Protein AF-G4NFH1-F1 (afdb_monomer_lite)

Structure (mmCIF, N/CA/C/O backbone):
data_AF-G4NFH1-F1
#
_entry.id   AF-G4NFH1-F1
#
loop_
_atom_site.group_PDB
_atom_site.id
_atom_site.type_symbol
_atom_site.label_atom_id
_atom_site.label_alt_id
_atom_site.label_comp_id
_atom_site.label_asym_id
_atom_site.label_entity_id
_atom_site.label_seq_id
_atom_site.pdbx_PDB_ins_code
_atom_site.Cartn_x
_atom_site.Cartn_y
_atom_site.Cartn_z
_atom_site.occupancy
_atom_site.B_iso_or_equiv
_atom_site.auth_seq_id
_atom_site.auth_comp_id
_atom_site.auth_asym_id
_atom_site.auth_atom_id
_atom_site.pdbx_PDB_model_num
ATOM 1 N N . MET A 1 1 ? -12.390 21.165 63.912 1.00 46.47 1 MET A N 1
ATOM 2 C CA . MET A 1 1 ? -13.035 21.910 62.813 1.00 46.47 1 MET A CA 1
ATOM 3 C C . MET A 1 1 ? -12.104 23.031 62.382 1.00 46.47 1 MET A C 1
ATOM 5 O O . MET A 1 1 ? -11.953 23.969 63.147 1.00 46.47 1 MET A O 1
ATOM 9 N N . LEU A 1 2 ? -11.462 22.920 61.218 1.00 35.09 2 LEU A N 1
ATOM 10 C CA . LEU A 1 2 ? -11.138 24.065 60.365 1.00 35.09 2 LEU A CA 1
ATOM 11 C C . LEU A 1 2 ? -10.747 23.551 58.976 1.00 35.09 2 LEU A C 1
ATOM 13 O O . LEU A 1 2 ? -10.008 22.579 58.842 1.00 35.09 2 LEU A O 1
ATOM 17 N N . ASN A 1 3 ? -11.332 24.200 57.981 1.00 44.19 3 ASN A N 1
ATOM 18 C CA . ASN A 1 3 ? -11.240 23.964 56.551 1.00 44.19 3 ASN A CA 1
ATOM 19 C C . ASN A 1 3 ? -9.800 23.866 56.034 1.00 44.19 3 ASN A C 1
ATOM 21 O O . ASN A 1 3 ? -8.950 24.641 56.454 1.00 44.19 3 ASN A O 1
ATOM 25 N N . ASN A 1 4 ? -9.584 23.026 55.019 1.00 41.66 4 ASN A N 1
ATOM 26 C CA . ASN A 1 4 ? -8.956 23.485 53.778 1.00 41.66 4 ASN A CA 1
ATOM 27 C C . ASN A 1 4 ? -9.265 22.519 52.633 1.00 41.66 4 ASN A C 1
ATOM 29 O O . ASN A 1 4 ? -8.551 21.569 52.326 1.00 41.66 4 ASN A O 1
ATOM 33 N N . PHE A 1 5 ? -10.407 22.819 52.027 1.00 51.62 5 PHE A N 1
ATOM 34 C CA . PHE A 1 5 ? -10.851 22.383 50.719 1.00 51.62 5 PHE A CA 1
ATOM 35 C C . PHE A 1 5 ? -9.911 23.029 49.688 1.00 51.62 5 PHE A C 1
ATOM 37 O O . PHE A 1 5 ? -10.074 24.196 49.347 1.00 51.62 5 PHE A O 1
ATOM 44 N N . VAL A 1 6 ? -8.877 22.312 49.240 1.00 50.59 6 VAL A N 1
ATOM 45 C CA . VAL A 1 6 ? -8.032 22.756 48.120 1.00 50.59 6 VAL A CA 1
ATOM 46 C C . VAL A 1 6 ? -8.279 21.827 46.945 1.00 50.59 6 VAL A C 1
ATOM 48 O O . VAL A 1 6 ? -7.606 20.821 46.739 1.00 50.59 6 VAL A O 1
ATOM 51 N N . THR A 1 7 ? -9.335 22.187 46.221 1.00 51.19 7 THR A N 1
ATOM 52 C CA . THR A 1 7 ? -9.478 22.180 44.764 1.00 51.19 7 THR A CA 1
ATOM 53 C C . THR A 1 7 ? -8.248 21.656 44.019 1.00 51.19 7 THR A C 1
ATOM 55 O O . THR A 1 7 ? -7.401 22.420 43.556 1.00 51.19 7 THR A O 1
ATOM 58 N N . ARG A 1 8 ? -8.157 20.335 43.851 1.00 43.91 8 ARG A N 1
ATOM 59 C CA . ARG A 1 8 ? -7.299 19.747 42.825 1.00 43.91 8 ARG A CA 1
ATOM 60 C C . ARG A 1 8 ? -8.092 19.652 41.534 1.00 43.91 8 ARG A C 1
ATOM 62 O O . ARG A 1 8 ? -8.827 18.704 41.304 1.00 43.91 8 ARG A O 1
ATOM 69 N N . LEU A 1 9 ? -7.895 20.703 40.745 1.00 46.72 9 LEU A N 1
ATOM 70 C CA . LEU A 1 9 ? -7.676 20.641 39.305 1.00 46.72 9 LEU A CA 1
ATOM 71 C C . LEU A 1 9 ? -8.738 19.868 38.528 1.00 46.72 9 LEU A C 1
ATOM 73 O O . LEU A 1 9 ? -8.638 18.667 38.295 1.00 46.72 9 LEU A O 1
ATOM 77 N N . ALA A 1 10 ? -9.706 20.649 38.053 1.00 45.72 10 ALA A N 1
ATOM 78 C CA . ALA A 1 10 ? -10.142 20.632 36.667 1.00 45.72 10 ALA A CA 1
ATOM 79 C C . ALA A 1 10 ? -9.269 19.746 35.755 1.00 45.72 10 ALA A C 1
ATOM 81 O O . ALA A 1 10 ? -8.275 20.192 35.193 1.00 45.72 10 ALA A O 1
ATOM 82 N N . PHE A 1 11 ? -9.703 18.509 35.554 1.00 43.19 11 PHE A N 1
ATOM 83 C CA . PHE A 1 11 ? -9.736 17.956 34.212 1.00 43.19 11 PHE A CA 1
ATOM 84 C C . PHE A 1 11 ? -11.192 17.993 33.785 1.00 43.19 11 PHE A C 1
ATOM 86 O O . PHE A 1 11 ? -11.897 16.989 33.734 1.00 43.19 11 PHE A O 1
ATOM 93 N N . SER A 1 12 ? -11.646 19.223 33.528 1.00 39.34 12 SER A N 1
ATOM 94 C CA . SER A 1 12 ? -12.645 19.477 32.505 1.00 39.34 12 SER A CA 1
ATOM 95 C C . SER A 1 12 ? -12.309 18.565 31.341 1.00 39.34 12 SER A C 1
ATOM 97 O O . SER A 1 12 ? -11.253 18.743 30.748 1.00 39.34 12 SER A O 1
ATOM 99 N N . SER A 1 13 ? -13.140 17.552 31.114 1.00 40.09 13 SER A N 1
ATOM 100 C CA . SER A 1 13 ? -13.655 17.160 29.806 1.00 40.09 13 SER A CA 1
ATOM 101 C C . SER A 1 13 ? -12.787 17.609 28.627 1.00 40.09 13 SER A C 1
ATOM 103 O O . SER A 1 13 ? -13.253 18.346 27.758 1.00 40.09 13 SER A O 1
ATOM 105 N N . LEU A 1 14 ? -11.510 17.216 28.604 1.00 44.19 14 LEU A N 1
ATOM 106 C CA . LEU A 1 14 ? -10.608 17.520 27.508 1.00 44.19 14 LEU A CA 1
ATOM 107 C C . LEU A 1 14 ? -10.970 16.521 26.423 1.00 44.19 14 LEU A C 1
ATOM 109 O O . LEU A 1 14 ? -10.379 15.459 26.285 1.00 44.19 14 LEU A O 1
ATOM 113 N N . LEU A 1 15 ? -12.006 16.920 25.690 1.00 49.09 15 LEU A N 1
ATOM 114 C CA . LEU A 1 15 ? -12.236 16.571 24.306 1.00 49.09 15 LEU A CA 1
ATOM 115 C C . LEU A 1 15 ? -12.631 15.103 24.106 1.00 49.09 15 LEU A C 1
ATOM 117 O O . LEU A 1 15 ? -11.857 14.263 23.658 1.00 49.09 15 LEU A O 1
ATOM 121 N N . LEU A 1 16 ? -13.936 14.872 24.282 1.00 43.19 16 LEU A N 1
ATOM 122 C CA . LEU A 1 16 ? -14.778 14.045 23.401 1.00 43.19 16 LEU A CA 1
ATOM 123 C C . LEU A 1 16 ? -14.637 14.508 21.931 1.00 43.19 16 LEU A C 1
ATOM 125 O O . LEU A 1 16 ? -15.579 14.989 21.311 1.00 43.19 16 LEU A O 1
ATOM 129 N N . GLY A 1 17 ? -13.418 14.451 21.407 1.00 39.41 17 GLY A N 1
ATOM 130 C CA . GLY A 1 17 ? -13.013 14.996 20.117 1.00 39.41 17 GLY A CA 1
ATOM 131 C C . GLY A 1 17 ? -11.912 14.174 19.461 1.00 39.41 17 GLY A C 1
ATOM 132 O O . GLY A 1 17 ? -11.371 14.588 18.440 1.00 39.41 17 GLY A O 1
ATOM 133 N N . THR A 1 18 ? -11.591 12.991 19.995 1.00 46.78 18 THR A N 1
ATOM 134 C CA . THR A 1 18 ? -10.988 11.949 19.171 1.00 46.78 18 THR A CA 1
ATOM 135 C C . THR A 1 18 ? -12.069 11.510 18.199 1.00 46.78 18 THR A C 1
ATOM 137 O O . THR A 1 18 ? -12.841 10.593 18.483 1.00 46.78 18 THR A O 1
ATOM 140 N N . PHE A 1 19 ? -12.181 12.207 17.067 1.00 48.69 19 PHE A N 1
ATOM 141 C CA . PHE A 1 19 ? -12.758 11.602 15.881 1.00 48.69 19 PHE A CA 1
ATOM 142 C C . PHE A 1 19 ? -12.081 10.240 15.786 1.00 48.69 19 PHE A C 1
ATOM 144 O O . PHE A 1 19 ? -10.857 10.179 15.674 1.00 48.69 19 PHE A O 1
ATOM 151 N N . ALA A 1 20 ? -12.838 9.158 15.952 1.00 54.47 20 ALA A N 1
ATOM 152 C CA . ALA A 1 20 ? -12.366 7.857 15.529 1.00 54.47 20 ALA A CA 1
ATOM 153 C C . ALA A 1 20 ? -12.078 8.046 14.039 1.00 54.47 20 ALA A C 1
ATOM 155 O O . ALA A 1 20 ? -13.011 8.142 13.242 1.00 54.47 20 ALA A O 1
ATOM 156 N N . GLN A 1 21 ? -10.815 8.315 13.697 1.00 65.19 21 GLN A N 1
ATOM 157 C CA . GLN A 1 21 ? -10.421 8.633 12.336 1.00 65.19 21 GLN A CA 1
ATOM 158 C C . GLN A 1 21 ? -10.812 7.424 11.505 1.00 65.19 21 GLN A C 1
ATOM 160 O O . GLN A 1 21 ? -10.300 6.325 11.714 1.00 65.19 21 GLN A O 1
ATOM 165 N N . ALA A 1 22 ? -11.803 7.623 10.638 1.00 77.94 22 ALA A N 1
ATOM 166 C CA . ALA A 1 22 ? -12.314 6.556 9.808 1.00 77.94 22 ALA A CA 1
ATOM 167 C C . ALA A 1 22 ? -11.177 6.071 8.913 1.00 77.94 22 ALA A C 1
ATOM 169 O O . ALA A 1 22 ? -10.507 6.879 8.263 1.00 77.94 22 ALA A O 1
ATOM 170 N N . VAL A 1 23 ? -10.967 4.757 8.884 1.00 85.81 23 VAL A N 1
ATOM 171 C CA . VAL A 1 23 ? -10.027 4.151 7.946 1.00 85.81 23 VAL A CA 1
ATOM 172 C C . VAL A 1 23 ? -10.501 4.508 6.533 1.00 85.81 23 VAL A C 1
ATOM 174 O O . VAL A 1 23 ? -11.661 4.256 6.196 1.00 85.81 23 VAL A O 1
ATOM 177 N N . PRO A 1 24 ? -9.647 5.109 5.689 1.00 88.75 24 PRO A N 1
ATOM 178 C CA . PRO A 1 24 ? -9.991 5.392 4.306 1.00 88.75 24 PRO A CA 1
ATOM 179 C C . PRO A 1 24 ? -10.408 4.107 3.600 1.00 88.75 24 PRO A C 1
ATOM 181 O O . PRO A 1 24 ? -9.730 3.092 3.740 1.00 88.75 24 PRO A O 1
ATOM 184 N N . SER A 1 25 ? -11.471 4.155 2.792 1.00 88.00 25 SER A N 1
ATOM 185 C CA . SER A 1 25 ? -12.002 2.984 2.065 1.00 88.00 25 SER A CA 1
ATOM 186 C C . SER A 1 25 ? -10.981 2.317 1.137 1.00 88.00 25 SER A C 1
ATOM 188 O O . SER A 1 25 ? -11.120 1.153 0.763 1.00 88.00 25 SER A O 1
ATOM 190 N N . LYS A 1 26 ? -9.945 3.065 0.741 1.00 90.06 26 LYS A N 1
ATOM 191 C CA . LYS A 1 26 ? -8.831 2.567 -0.056 1.00 90.06 26 LYS A CA 1
ATOM 192 C C . LYS A 1 26 ? -7.514 3.066 0.498 1.00 90.06 26 LYS A C 1
ATOM 194 O O . LYS A 1 26 ? -7.344 4.261 0.723 1.00 90.06 26 LYS A O 1
ATOM 199 N N . LEU A 1 27 ? -6.565 2.148 0.604 1.00 91.06 27 LEU A N 1
ATOM 200 C CA . LEU A 1 27 ? -5.179 2.445 0.932 1.00 91.06 27 LEU A CA 1
ATOM 201 C C . LEU A 1 27 ? -4.248 1.898 -0.150 1.00 91.06 27 LEU A C 1
ATOM 203 O O . LEU A 1 27 ? -4.600 0.993 -0.901 1.00 91.06 27 LEU A O 1
ATOM 207 N N . TYR A 1 28 ? -3.049 2.450 -0.243 1.00 90.44 28 TYR A N 1
ATOM 208 C CA . TYR A 1 28 ? -2.022 2.053 -1.196 1.00 90.44 28 TYR A CA 1
ATOM 209 C C . TYR A 1 28 ? -0.828 1.506 -0.440 1.00 90.44 28 TYR A C 1
ATOM 211 O O . TYR A 1 28 ? -0.469 2.039 0.602 1.00 90.44 28 TYR A O 1
ATOM 219 N N . CYS A 1 29 ? -0.191 0.469 -0.964 1.00 87.25 29 CYS A N 1
ATOM 220 C CA . CYS A 1 29 ? 1.037 -0.062 -0.396 1.00 87.25 29 CYS A CA 1
ATOM 221 C C . CYS A 1 29 ? 2.052 -0.374 -1.494 1.00 87.25 29 CYS A C 1
ATOM 223 O O . CYS A 1 29 ? 1.682 -0.635 -2.640 1.00 87.25 29 CYS A O 1
ATOM 225 N N . VAL A 1 30 ? 3.334 -0.377 -1.137 1.00 84.75 30 VAL A N 1
ATOM 226 C CA . VAL A 1 30 ? 4.423 -0.810 -2.014 1.00 84.75 30 VAL A CA 1
ATOM 227 C C . VAL A 1 30 ? 4.816 -2.223 -1.616 1.00 84.75 30 VAL A C 1
ATOM 229 O O . VAL A 1 30 ? 5.032 -2.509 -0.439 1.00 84.75 30 VAL A O 1
ATOM 232 N N . GLY A 1 31 ? 4.908 -3.116 -2.592 1.00 80.12 31 GLY A N 1
ATOM 233 C CA . GLY A 1 31 ? 5.367 -4.482 -2.385 1.00 80.12 31 GLY A CA 1
ATOM 234 C C . GLY A 1 31 ? 6.074 -5.014 -3.618 1.00 80.12 31 GLY A C 1
ATOM 235 O O . GLY A 1 31 ? 5.863 -4.528 -4.727 1.00 80.12 31 GLY A O 1
ATOM 236 N N . THR A 1 32 ? 6.880 -6.055 -3.457 1.00 76.31 32 THR A N 1
ATOM 237 C CA . THR A 1 32 ? 7.426 -6.764 -4.615 1.00 76.31 32 THR A CA 1
ATOM 238 C C . THR A 1 32 ? 6.305 -7.521 -5.335 1.00 76.31 32 THR A C 1
ATOM 240 O O . THR A 1 32 ? 5.314 -7.924 -4.719 1.00 76.31 32 THR A O 1
ATOM 243 N N . LYS A 1 33 ? 6.436 -7.737 -6.652 1.00 62.88 33 LYS A N 1
ATOM 244 C CA . LYS A 1 33 ? 5.427 -8.437 -7.485 1.00 62.88 33 LYS A CA 1
ATOM 245 C C . LYS A 1 33 ? 5.042 -9.841 -6.964 1.00 62.88 33 LYS A C 1
ATOM 247 O O . LYS A 1 33 ? 3.994 -10.363 -7.324 1.00 62.88 33 LYS A O 1
ATOM 252 N N . HIS A 1 34 ? 5.876 -10.441 -6.112 1.00 56.72 34 HIS A N 1
ATOM 253 C CA . HIS A 1 34 ? 5.700 -11.793 -5.572 1.00 56.72 34 HIS A CA 1
ATOM 254 C C . HIS A 1 34 ? 5.287 -11.837 -4.089 1.00 56.72 34 HIS A C 1
ATOM 256 O O . HIS A 1 34 ? 5.037 -12.918 -3.568 1.00 56.72 34 HIS A O 1
ATOM 262 N N . SER A 1 35 ? 5.189 -10.689 -3.409 1.00 56.31 35 SER A N 1
ATOM 263 C CA . SER A 1 35 ? 4.817 -10.601 -1.991 1.00 56.31 35 SER A CA 1
ATOM 264 C C . SER A 1 35 ? 3.397 -10.054 -1.848 1.00 56.31 35 SER A C 1
ATOM 266 O O . SER A 1 35 ? 3.182 -8.926 -1.410 1.00 56.31 35 SER A O 1
ATOM 268 N N . SER A 1 36 ? 2.404 -10.850 -2.245 1.00 53.72 36 SER A N 1
ATOM 269 C CA . SER A 1 36 ? 0.986 -10.480 -2.133 1.00 53.72 36 SER A CA 1
ATOM 270 C C . SER A 1 36 ? 0.436 -10.580 -0.704 1.00 53.72 36 SER A C 1
ATOM 272 O O . SER A 1 36 ? -0.742 -10.337 -0.499 1.00 53.72 36 SER A O 1
ATOM 274 N N . SER A 1 37 ? 1.243 -10.970 0.287 1.00 53.50 37 SER A N 1
ATOM 275 C CA . SER A 1 37 ? 0.815 -11.136 1.689 1.00 53.50 37 SER A CA 1
ATOM 276 C C . SER A 1 37 ? 1.500 -10.180 2.668 1.00 53.50 37 SER A C 1
ATOM 278 O O . SER A 1 37 ? 1.052 -10.039 3.802 1.00 53.50 37 SER A O 1
ATOM 280 N N . SER A 1 38 ? 2.568 -9.506 2.241 1.00 57.44 38 SER A N 1
ATOM 281 C CA . SER A 1 38 ? 3.316 -8.553 3.061 1.00 57.44 38 SER A CA 1
ATOM 282 C C . SER A 1 38 ? 3.773 -7.392 2.188 1.00 57.44 38 SER A C 1
ATOM 284 O O . SER A 1 38 ? 4.744 -7.506 1.438 1.00 57.44 38 SER A O 1
ATOM 286 N N . CYS A 1 39 ? 3.053 -6.271 2.253 1.00 65.50 39 CYS A N 1
ATOM 287 C CA . CYS A 1 39 ? 3.553 -5.012 1.716 1.00 65.50 39 CYS A CA 1
ATOM 288 C C . CYS A 1 39 ? 4.873 -4.676 2.425 1.00 65.50 39 CYS A C 1
ATOM 290 O O . CYS A 1 39 ? 5.007 -4.869 3.633 1.00 65.50 39 CYS A O 1
ATOM 292 N N . GLN A 1 40 ? 5.852 -4.190 1.668 1.00 53.47 40 GLN A N 1
ATOM 293 C CA . GLN A 1 40 ? 7.279 -4.198 2.004 1.00 53.47 40 GLN A CA 1
ATOM 294 C C . GLN A 1 40 ? 7.661 -3.326 3.215 1.00 53.47 40 GLN A C 1
ATOM 296 O O . GLN A 1 40 ? 8.816 -3.338 3.626 1.00 53.47 40 GLN A O 1
ATOM 301 N N . ALA A 1 41 ? 6.722 -2.574 3.796 1.00 48.44 41 ALA A N 1
ATOM 302 C CA . ALA A 1 41 ? 7.029 -1.577 4.817 1.00 48.44 41 ALA A CA 1
ATOM 303 C C . ALA A 1 41 ? 6.053 -1.513 6.004 1.00 48.44 41 ALA A C 1
ATOM 305 O O . ALA A 1 41 ? 6.134 -0.552 6.765 1.00 48.44 41 ALA A O 1
ATOM 306 N N . GLY A 1 42 ? 5.091 -2.439 6.150 1.00 60.12 42 GLY A N 1
ATOM 307 C CA . GLY A 1 42 ? 4.047 -2.320 7.194 1.00 60.12 42 GLY A CA 1
ATOM 308 C C . GLY A 1 42 ? 3.310 -0.969 7.171 1.00 60.12 42 GLY A C 1
ATOM 309 O O . GLY A 1 42 ? 2.747 -0.547 8.174 1.00 60.12 42 GLY A O 1
ATOM 310 N N . SER A 1 43 ? 3.391 -0.273 6.034 1.00 77.31 43 SER A N 1
ATOM 311 C CA . SER A 1 43 ? 3.017 1.118 5.839 1.00 77.31 43 SER A CA 1
ATOM 312 C C . SER A 1 43 ? 2.130 1.196 4.608 1.00 77.31 43 SER A C 1
ATOM 314 O O . SER A 1 43 ? 2.448 0.627 3.560 1.00 77.31 43 SER A O 1
ATOM 316 N N . PHE A 1 44 ? 1.017 1.884 4.772 1.00 88.88 44 PHE A N 1
ATOM 317 C CA . PHE A 1 44 ? -0.030 2.099 3.798 1.00 88.88 44 PHE A CA 1
ATOM 318 C C . PHE A 1 44 ? -0.303 3.597 3.716 1.00 88.88 44 PHE A C 1
ATOM 320 O O . PHE A 1 44 ? -0.183 4.310 4.711 1.00 88.88 44 PHE A O 1
ATOM 327 N N . TRP A 1 45 ? -0.677 4.071 2.537 1.00 90.00 45 TRP A N 1
ATOM 328 C CA . TRP A 1 45 ? -0.860 5.490 2.249 1.00 90.00 45 TRP A CA 1
ATOM 329 C C . TRP A 1 45 ? -2.241 5.746 1.669 1.00 90.00 45 TRP A C 1
ATOM 331 O O . 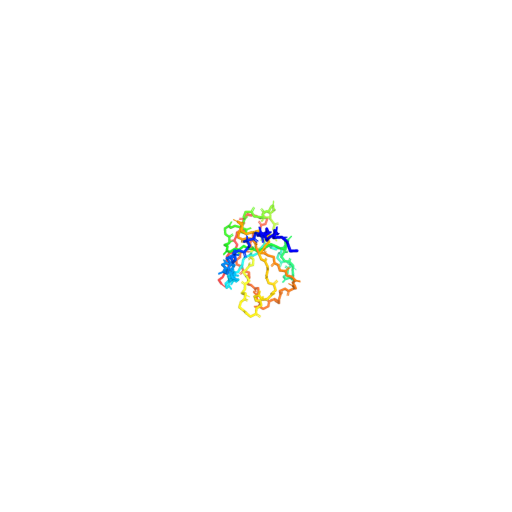TRP A 1 45 ? -2.789 4.904 0.962 1.00 90.00 45 TRP A O 1
ATOM 341 N N . GLU A 1 46 ? -2.791 6.928 1.910 1.00 88.44 46 GLU A N 1
ATOM 342 C CA . GLU A 1 46 ? -4.092 7.324 1.355 1.00 88.44 46 GLU A CA 1
ATOM 343 C C . GLU A 1 46 ? -4.027 7.576 -0.154 1.00 88.44 46 GLU A C 1
ATOM 345 O O . GLU A 1 46 ? -5.032 7.471 -0.858 1.00 88.44 46 GLU A O 1
ATOM 350 N N . THR A 1 47 ? -2.834 7.879 -0.678 1.00 88.25 47 THR A N 1
ATOM 351 C CA . THR A 1 47 ? -2.629 8.159 -2.100 1.00 88.25 47 THR A CA 1
ATOM 352 C C . THR A 1 47 ? -1.525 7.306 -2.720 1.00 88.25 47 THR A C 1
ATOM 354 O O . THR A 1 47 ? -0.490 7.016 -2.118 1.00 88.25 47 THR A O 1
ATOM 357 N N . ALA A 1 48 ? -1.693 6.970 -4.003 1.00 86.69 48 ALA A N 1
ATOM 358 C CA . ALA A 1 48 ? -0.645 6.309 -4.779 1.00 86.69 48 ALA A CA 1
ATOM 359 C C . ALA A 1 48 ? 0.616 7.181 -4.921 1.00 86.69 48 ALA A C 1
ATOM 361 O O . ALA A 1 48 ? 1.713 6.655 -5.070 1.00 86.69 48 ALA A O 1
ATOM 362 N N . ALA A 1 49 ? 0.478 8.512 -4.898 1.00 87.31 49 ALA A N 1
ATOM 363 C CA . ALA A 1 49 ? 1.607 9.432 -5.004 1.00 87.31 49 ALA A CA 1
ATOM 364 C C . ALA A 1 49 ? 2.526 9.360 -3.776 1.00 87.31 49 ALA A C 1
ATOM 366 O O . ALA A 1 49 ? 3.742 9.373 -3.936 1.00 87.31 49 ALA A O 1
ATOM 367 N N . GLU A 1 50 ? 1.962 9.245 -2.574 1.00 86.88 50 GLU A N 1
ATOM 368 C CA . GLU A 1 50 ? 2.730 9.046 -1.341 1.00 86.88 50 GLU A CA 1
ATOM 369 C C . GLU A 1 50 ? 3.375 7.663 -1.314 1.00 86.88 50 GLU A C 1
ATOM 371 O O . GLU A 1 50 ? 4.581 7.571 -1.102 1.00 86.88 50 GLU A O 1
ATOM 376 N N . ALA A 1 51 ? 2.629 6.613 -1.676 1.00 86.19 51 ALA A N 1
ATOM 377 C CA . ALA A 1 51 ? 3.191 5.271 -1.818 1.00 86.19 51 ALA A CA 1
ATOM 378 C C . ALA A 1 51 ? 4.379 5.240 -2.800 1.00 86.19 51 ALA A C 1
ATOM 380 O O . ALA A 1 51 ? 5.394 4.604 -2.536 1.00 86.19 51 ALA A O 1
ATOM 381 N N . ARG A 1 52 ? 4.313 5.982 -3.918 1.00 84.25 52 ARG A N 1
ATOM 382 C CA . ARG A 1 52 ? 5.423 6.078 -4.888 1.00 84.25 52 ARG A CA 1
ATOM 383 C C . ARG A 1 52 ? 6.704 6.654 -4.296 1.00 84.25 52 ARG A C 1
ATOM 385 O O . ARG A 1 52 ? 7.776 6.238 -4.728 1.00 84.25 52 ARG A O 1
ATOM 392 N N . LYS A 1 53 ? 6.618 7.589 -3.343 1.00 83.44 53 LYS A N 1
ATOM 393 C CA . LYS A 1 53 ? 7.804 8.196 -2.706 1.00 83.44 53 LYS A CA 1
ATOM 394 C C . LYS A 1 53 ? 8.621 7.171 -1.919 1.00 83.44 53 LYS A C 1
ATOM 396 O O . LYS A 1 53 ? 9.818 7.350 -1.740 1.00 83.44 53 LYS A O 1
ATOM 401 N N . GLU A 1 54 ? 7.983 6.084 -1.500 1.00 79.69 54 GLU A N 1
ATOM 402 C CA . GLU A 1 54 ? 8.582 5.033 -0.674 1.00 79.69 54 GLU A CA 1
ATOM 403 C C . GLU A 1 54 ? 9.223 3.920 -1.511 1.00 79.69 54 GLU A C 1
ATOM 405 O O . GLU A 1 54 ? 9.874 3.014 -0.986 1.00 79.69 54 GLU A O 1
ATOM 410 N N . ILE A 1 55 ? 9.107 4.001 -2.840 1.00 75.38 55 ILE A N 1
ATOM 411 C CA . ILE A 1 55 ? 9.803 3.113 -3.768 1.00 75.38 55 ILE A CA 1
ATOM 412 C C . ILE A 1 55 ? 11.293 3.486 -3.776 1.00 75.38 55 ILE A C 1
ATOM 414 O O . ILE A 1 55 ? 11.762 4.257 -4.610 1.00 75.38 55 ILE A O 1
ATOM 418 N N . ARG A 1 56 ? 12.059 2.910 -2.842 1.00 67.06 56 ARG A N 1
ATOM 419 C CA . ARG A 1 56 ? 13.523 3.097 -2.746 1.00 67.06 56 ARG A CA 1
ATOM 420 C C . ARG A 1 56 ? 14.296 2.386 -3.857 1.00 67.06 56 ARG A C 1
ATOM 422 O O . ARG A 1 56 ? 15.407 2.782 -4.188 1.00 67.06 56 ARG A O 1
ATOM 429 N N . GLN A 1 57 ? 13.712 1.335 -4.427 1.00 66.19 57 GLN A N 1
ATOM 430 C CA . GLN A 1 57 ? 14.245 0.620 -5.584 1.00 66.19 57 GLN A CA 1
ATOM 431 C C . GLN A 1 57 ? 13.162 0.598 -6.668 1.00 66.19 57 GLN A C 1
ATOM 433 O O . GLN A 1 57 ? 12.153 -0.084 -6.498 1.00 66.19 57 GLN A O 1
ATOM 438 N N . PRO A 1 58 ? 13.303 1.344 -7.774 1.00 61.12 58 PRO A N 1
ATOM 439 C CA . PRO A 1 58 ? 12.266 1.402 -8.808 1.00 61.12 58 PRO A CA 1
ATOM 440 C C . PRO A 1 58 ? 12.063 0.065 -9.533 1.00 61.12 58 PRO A C 1
ATOM 442 O O . PRO A 1 58 ? 11.065 -0.121 -10.223 1.00 61.12 58 PRO A O 1
ATOM 445 N N . HIS A 1 59 ? 12.985 -0.876 -9.359 1.00 63.91 59 HIS A N 1
ATOM 446 C CA . HIS A 1 59 ? 13.011 -2.149 -10.050 1.00 63.91 59 HIS A CA 1
ATOM 447 C C . HIS A 1 59 ? 12.396 -3.242 -9.160 1.00 63.91 59 HIS A C 1
ATOM 449 O O . HIS A 1 59 ? 12.908 -3.485 -8.072 1.00 63.91 59 HIS A O 1
ATOM 455 N N . HIS A 1 60 ? 11.325 -3.901 -9.631 1.00 66.81 60 HIS A N 1
ATOM 456 C CA . HIS A 1 60 ? 10.578 -5.013 -8.986 1.00 66.81 60 HIS A CA 1
ATOM 457 C C . HIS A 1 60 ? 9.442 -4.647 -8.029 1.00 66.81 60 HIS A C 1
ATOM 459 O O . HIS A 1 60 ? 8.785 -5.544 -7.487 1.00 66.81 60 HIS A O 1
ATOM 465 N N . ASN A 1 61 ? 9.150 -3.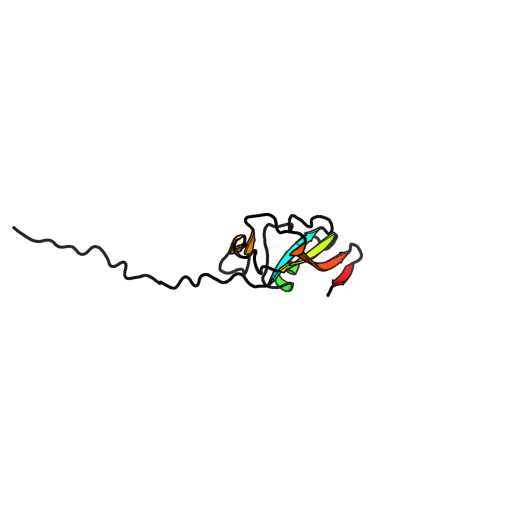359 -7.871 1.00 77.56 61 ASN A N 1
ATOM 466 C CA . ASN A 1 61 ? 8.091 -2.903 -6.981 1.00 77.56 61 ASN A CA 1
ATOM 467 C C . ASN A 1 61 ? 6.773 -2.680 -7.726 1.00 77.56 61 ASN A C 1
ATOM 469 O O . ASN A 1 61 ? 6.714 -2.136 -8.830 1.00 77.56 61 ASN A O 1
ATOM 473 N N .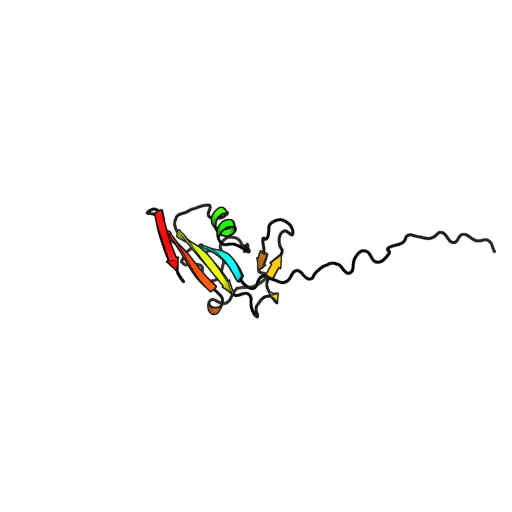 SER A 1 62 ? 5.698 -3.135 -7.096 1.00 82.75 62 SER A N 1
ATOM 474 C CA . SER A 1 62 ? 4.321 -2.888 -7.486 1.00 82.75 62 SER A CA 1
ATOM 475 C C . SER A 1 62 ? 3.628 -2.077 -6.403 1.00 82.75 62 SER A C 1
ATOM 477 O O . SER A 1 62 ? 3.908 -2.226 -5.212 1.00 82.75 62 SER A O 1
ATOM 479 N N . ILE A 1 63 ? 2.715 -1.216 -6.831 1.00 87.38 63 ILE A N 1
ATOM 480 C CA . ILE A 1 63 ? 1.784 -0.552 -5.930 1.00 87.38 63 ILE A CA 1
ATOM 481 C C . ILE A 1 63 ? 0.517 -1.383 -5.923 1.00 87.38 63 ILE A C 1
ATOM 483 O O . ILE A 1 63 ? -0.067 -1.630 -6.980 1.00 87.38 63 ILE A O 1
ATOM 487 N N . TYR A 1 64 ? 0.092 -1.784 -4.736 1.00 87.94 64 TYR A N 1
ATOM 488 C CA . TYR A 1 64 ? -1.176 -2.457 -4.521 1.00 87.94 64 TYR A CA 1
ATOM 489 C C . TYR A 1 64 ? -2.160 -1.472 -3.904 1.00 87.94 64 TYR A C 1
ATOM 491 O O . TYR A 1 64 ? -1.798 -0.676 -3.040 1.00 87.94 64 TYR A O 1
ATOM 499 N N . THR A 1 65 ? -3.405 -1.527 -4.353 1.00 90.38 65 THR A N 1
ATOM 500 C CA . THR A 1 65 ? -4.542 -0.920 -3.675 1.00 90.38 65 THR A CA 1
ATOM 501 C C . THR A 1 65 ? -5.159 -1.958 -2.754 1.00 90.38 65 THR A C 1
ATOM 503 O O . THR A 1 65 ? -5.382 -3.097 -3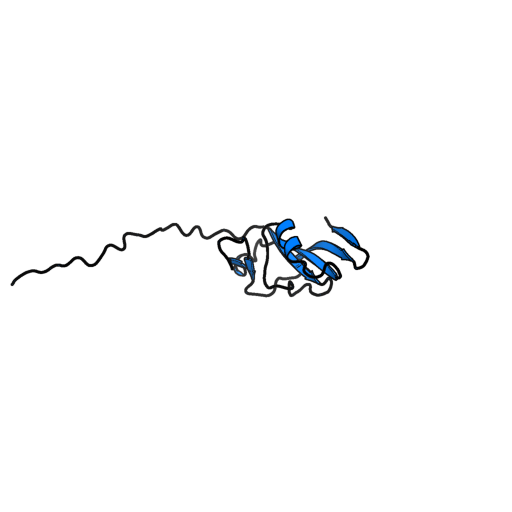.162 1.00 90.38 65 THR A O 1
ATOM 506 N N . VAL A 1 66 ? -5.443 -1.543 -1.529 1.00 89.44 66 VAL A N 1
ATOM 507 C CA . VAL A 1 66 ? -6.173 -2.306 -0.530 1.00 89.44 66 VAL A CA 1
ATOM 508 C C . VAL A 1 66 ? -7.583 -1.752 -0.434 1.00 89.44 66 VAL A C 1
ATOM 510 O O . VAL A 1 66 ? -7.743 -0.557 -0.188 1.00 89.44 66 VAL A O 1
ATOM 513 N N . ASP A 1 67 ? -8.582 -2.606 -0.629 1.00 89.50 67 ASP A N 1
ATOM 514 C CA . ASP A 1 67 ? -9.963 -2.304 -0.257 1.00 89.50 67 ASP A CA 1
ATOM 515 C C . ASP A 1 67 ? -10.122 -2.565 1.241 1.00 89.50 67 ASP A C 1
ATOM 517 O O . ASP A 1 67 ? -9.951 -3.698 1.700 1.00 89.50 67 ASP A O 1
ATOM 521 N N . THR A 1 68 ? -10.344 -1.506 2.015 1.00 86.88 68 THR A N 1
ATOM 522 C CA . THR A 1 68 ? -10.389 -1.599 3.480 1.00 86.88 68 THR A CA 1
ATOM 523 C C . THR A 1 68 ? -11.783 -1.940 3.991 1.00 86.88 68 THR A C 1
ATOM 525 O O . THR A 1 68 ? -11.932 -2.267 5.170 1.00 86.88 68 THR A O 1
ATOM 528 N N . GLN A 1 69 ? -12.798 -1.927 3.119 1.00 87.81 69 GLN A N 1
ATOM 529 C CA . GLN A 1 69 ? -14.167 -2.222 3.509 1.00 87.81 69 GLN A CA 1
ATOM 530 C C . GLN A 1 69 ? -14.259 -3.634 4.109 1.00 87.81 69 GLN A C 1
ATOM 532 O O . GLN A 1 69 ? -13.936 -4.636 3.468 1.00 87.81 69 GLN A O 1
ATOM 537 N N . GLY A 1 70 ? -14.705 -3.721 5.364 1.00 85.06 70 GLY A N 1
ATOM 538 C CA . GLY A 1 70 ? -14.853 -4.993 6.077 1.00 85.06 70 GLY A CA 1
ATOM 539 C C . GLY A 1 70 ? -13.552 -5.602 6.615 1.00 85.06 70 GLY A C 1
ATOM 540 O O . GLY A 1 70 ? -13.584 -6.730 7.101 1.00 85.06 70 GLY A O 1
ATOM 541 N N . ILE A 1 71 ? -12.429 -4.882 6.532 1.00 85.12 71 ILE A N 1
ATOM 542 C CA . ILE A 1 71 ? -11.170 -5.201 7.230 1.00 85.12 71 ILE A CA 1
ATOM 543 C C . ILE A 1 71 ? -10.567 -3.963 7.914 1.00 85.12 71 ILE A C 1
ATOM 545 O O . ILE A 1 71 ? -9.378 -3.925 8.208 1.00 85.12 71 ILE A O 1
ATOM 549 N N . GLU A 1 72 ? -11.359 -2.914 8.125 1.00 87.38 72 GLU A N 1
ATOM 550 C CA . GLU A 1 72 ? -10.933 -1.660 8.756 1.00 87.38 72 GLU A CA 1
ATOM 551 C C . GLU A 1 72 ? -10.383 -1.861 10.176 1.00 87.38 72 GLU A C 1
ATOM 553 O O . GLU A 1 72 ? -9.463 -1.158 10.585 1.00 87.38 72 GLU A O 1
ATOM 558 N N . ASP A 1 73 ? -10.864 -2.884 10.885 1.00 87.69 73 ASP A N 1
ATOM 559 C CA . ASP A 1 73 ? -10.446 -3.251 12.240 1.00 87.69 73 ASP A CA 1
ATOM 560 C C . ASP A 1 73 ? -8.965 -3.640 12.346 1.00 87.69 73 ASP A C 1
ATOM 562 O O . ASP A 1 73 ? -8.394 -3.617 13.438 1.00 87.69 73 ASP A O 1
ATOM 566 N N . ILE A 1 74 ? -8.327 -3.995 11.226 1.00 85.31 74 ILE A N 1
ATOM 567 C CA . ILE A 1 74 ? -6.914 -4.376 11.220 1.00 85.31 74 ILE A CA 1
ATOM 568 C C . ILE A 1 74 ? -5.987 -3.182 10.985 1.00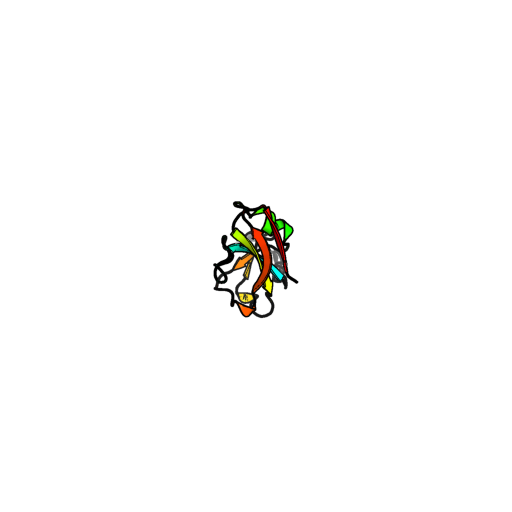 85.31 74 ILE A C 1
ATOM 570 O O . ILE A 1 74 ? -4.774 -3.364 11.099 1.00 85.31 74 ILE A O 1
ATOM 574 N N . PHE A 1 75 ? -6.508 -1.997 10.654 1.00 86.50 75 PHE A N 1
ATOM 575 C CA . PHE A 1 75 ? -5.695 -0.814 10.374 1.00 86.50 75 PHE A CA 1
ATOM 576 C C . PHE A 1 75 ? -5.553 0.094 11.592 1.00 86.50 75 PHE A C 1
ATOM 578 O O . PHE A 1 75 ? -6.471 0.290 12.383 1.00 86.50 75 PHE A O 1
ATOM 585 N N . THR A 1 76 ? -4.372 0.681 11.745 1.00 85.56 76 THR A N 1
ATOM 586 C CA . THR A 1 76 ? -4.087 1.667 12.788 1.00 85.56 76 THR A CA 1
ATOM 587 C C . THR A 1 76 ? -3.253 2.781 12.186 1.00 85.56 76 THR A C 1
ATOM 589 O O . THR A 1 76 ? -2.310 2.521 11.441 1.00 85.56 76 THR A O 1
ATOM 592 N N . GLN A 1 77 ? -3.591 4.035 12.472 1.00 82.69 77 GLN A N 1
ATOM 593 C CA . GLN A 1 77 ? -2.770 5.143 12.006 1.00 82.69 77 GLN A CA 1
ATOM 594 C C . GLN A 1 77 ? -1.444 5.139 12.778 1.00 82.69 77 GLN A C 1
ATOM 596 O O . GLN A 1 77 ? -1.435 5.220 14.004 1.00 82.69 77 GLN A O 1
ATOM 601 N N . TYR A 1 78 ? -0.327 4.990 12.063 1.00 76.75 78 TYR A N 1
ATOM 602 C CA . TYR A 1 78 ? 1.007 4.914 12.669 1.00 76.75 78 TYR A CA 1
ATOM 603 C C . TYR A 1 78 ? 1.522 6.305 13.057 1.00 76.75 78 TYR A C 1
ATOM 605 O O . TYR A 1 78 ? 2.146 6.481 14.098 1.00 76.75 78 TYR A O 1
ATOM 613 N N . GLU A 1 79 ? 1.221 7.298 12.222 1.00 75.75 79 GLU A N 1
ATOM 614 C CA . GLU A 1 79 ? 1.634 8.689 12.383 1.00 75.75 79 GLU A CA 1
ATOM 615 C C . GLU A 1 79 ? 0.433 9.598 12.044 1.00 75.75 79 GLU A C 1
ATOM 617 O O . GLU A 1 79 ? -0.016 9.606 10.888 1.00 75.75 79 GLU A O 1
ATOM 622 N N . PRO A 1 80 ? -0.103 10.357 13.023 1.00 69.31 80 PRO A N 1
ATOM 623 C CA . PRO A 1 80 ? -1.277 11.215 12.827 1.00 69.31 80 PRO A CA 1
ATOM 624 C C . PRO A 1 80 ? -1.111 12.227 11.686 1.00 69.31 80 PRO A C 1
ATOM 626 O O . PRO A 1 80 ? -2.063 12.502 10.955 1.00 69.31 80 PRO A O 1
ATOM 629 N N . ASP A 1 81 ? 0.119 12.707 11.486 1.00 72.62 81 ASP A N 1
ATOM 630 C CA . ASP A 1 81 ? 0.428 13.795 10.556 1.00 72.62 81 ASP A CA 1
ATOM 631 C C . ASP A 1 81 ? 0.869 13.325 9.158 1.00 72.62 81 ASP A C 1
ATOM 633 O O . ASP A 1 81 ? 0.858 14.116 8.215 1.00 72.62 81 ASP A O 1
ATOM 637 N N . SER A 1 82 ? 1.251 12.052 8.978 1.00 69.00 82 SER A N 1
ATOM 638 C CA . SER A 1 82 ? 1.869 11.577 7.724 1.00 69.00 82 SER A CA 1
ATOM 639 C C . SER A 1 82 ? 0.960 10.730 6.832 1.00 69.00 82 SER A C 1
ATOM 641 O O . SER A 1 82 ? 1.429 10.159 5.844 1.00 69.00 82 SER A O 1
ATOM 643 N N . LYS A 1 83 ? -0.346 10.656 7.151 1.00 77.25 83 LYS A N 1
ATOM 644 C CA . LYS A 1 83 ? -1.355 9.848 6.421 1.00 77.25 83 LYS A CA 1
ATOM 645 C C . LYS A 1 83 ? -0.940 8.385 6.241 1.00 77.25 83 LYS A C 1
ATOM 647 O O . LYS A 1 83 ? -1.305 7.713 5.272 1.00 77.25 83 LYS A O 1
ATOM 652 N N . LYS A 1 84 ? -0.123 7.912 7.178 1.00 84.25 84 LYS A N 1
ATOM 653 C CA . LYS A 1 84 ? 0.522 6.615 7.134 1.00 84.25 84 LYS A CA 1
ATOM 654 C C . LYS A 1 84 ? -0.208 5.663 8.062 1.00 84.25 84 LYS A C 1
ATOM 656 O O . LYS A 1 84 ? -0.286 5.863 9.275 1.00 84.25 84 LYS A O 1
ATOM 661 N N . TRP A 1 85 ? -0.731 4.613 7.461 1.00 87.50 85 TRP A N 1
ATOM 662 C CA . TRP A 1 85 ? -1.488 3.564 8.117 1.00 87.50 85 TRP A CA 1
ATOM 663 C C . TRP A 1 85 ? -0.616 2.319 8.245 1.00 87.50 85 TRP A C 1
ATOM 665 O O . TRP A 1 85 ? 0.182 2.025 7.360 1.00 87.50 85 TRP A O 1
ATOM 675 N N . SER A 1 86 ? -0.752 1.581 9.334 1.00 85.12 86 SER A N 1
ATOM 676 C CA . SER A 1 86 ? -0.181 0.249 9.507 1.00 85.12 86 SER A CA 1
ATOM 677 C C . SER A 1 86 ? -1.296 -0.783 9.594 1.00 85.12 86 SER A C 1
ATOM 679 O O . SER A 1 86 ? -2.450 -0.447 9.865 1.00 85.12 86 SER A O 1
ATOM 681 N N . ASN A 1 87 ? -0.962 -2.045 9.339 1.00 83.81 87 ASN A N 1
ATOM 682 C CA . ASN A 1 87 ? -1.857 -3.170 9.565 1.00 83.81 87 ASN A CA 1
ATOM 683 C C . ASN A 1 87 ? -1.359 -4.009 10.747 1.00 83.81 87 ASN A C 1
ATOM 685 O O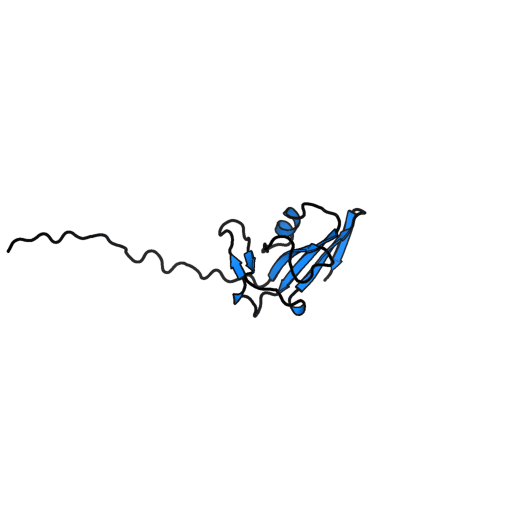 . ASN A 1 87 ? -0.164 -4.224 10.924 1.00 83.81 87 ASN A O 1
ATOM 689 N N . THR A 1 88 ? -2.286 -4.545 11.527 1.00 81.25 88 THR A N 1
ATOM 690 C CA . THR A 1 88 ? -1.994 -5.426 12.665 1.00 81.25 88 THR A CA 1
ATOM 691 C C . THR A 1 88 ? -2.068 -6.911 12.293 1.00 81.25 88 THR A C 1
ATOM 693 O O . THR A 1 88 ? -1.695 -7.769 13.093 1.00 81.25 88 THR A O 1
ATOM 696 N N . ARG A 1 89 ? -2.556 -7.243 11.084 1.00 81.12 89 ARG A N 1
ATOM 697 C CA . ARG A 1 89 ? -2.793 -8.618 10.596 1.00 81.12 89 ARG A CA 1
ATOM 698 C C . ARG A 1 89 ? -2.587 -8.747 9.087 1.00 81.12 89 ARG A C 1
ATOM 700 O O . ARG A 1 89 ? -2.624 -7.754 8.367 1.00 81.12 89 ARG A O 1
ATOM 707 N N . LEU A 1 90 ? -2.426 -9.977 8.594 1.00 81.94 90 LEU A N 1
ATOM 708 C CA . LEU A 1 90 ? -2.325 -10.271 7.158 1.00 81.94 90 LEU A CA 1
ATOM 709 C C . LEU A 1 90 ? -3.565 -9.790 6.387 1.00 81.94 90 LEU A C 1
ATOM 711 O O . LEU A 1 90 ? -4.695 -10.049 6.798 1.00 81.94 90 LEU A O 1
ATOM 715 N N . ILE A 1 91 ? -3.344 -9.144 5.239 1.00 82.00 91 ILE A N 1
ATOM 716 C CA . ILE A 1 91 ? -4.422 -8.710 4.344 1.00 82.00 91 ILE A CA 1
ATOM 717 C C . ILE A 1 91 ? -4.752 -9.856 3.378 1.00 82.00 91 ILE A C 1
ATOM 719 O O . ILE A 1 91 ? -3.857 -10.336 2.678 1.00 82.00 91 ILE A O 1
ATOM 723 N N . PRO A 1 92 ? -6.018 -10.302 3.291 1.00 79.06 92 PRO A N 1
ATOM 724 C CA . PRO A 1 92 ? -6.422 -11.307 2.317 1.00 79.06 92 PRO A CA 1
ATOM 725 C C . PRO A 1 92 ? -6.163 -10.842 0.880 1.00 79.06 92 PRO A C 1
ATOM 727 O O . PRO A 1 92 ? -6.529 -9.726 0.516 1.00 79.06 92 PRO A O 1
ATOM 730 N N . ALA A 1 93 ? -5.638 -11.724 0.024 1.00 79.12 93 ALA A N 1
ATOM 731 C CA . ALA A 1 93 ? -5.324 -11.394 -1.372 1.00 79.12 93 ALA A CA 1
ATOM 732 C C . ALA A 1 93 ? -6.527 -10.846 -2.168 1.00 79.12 93 ALA A C 1
ATOM 734 O O . ALA A 1 93 ? -6.347 -10.017 -3.051 1.00 79.12 93 ALA A O 1
ATOM 735 N N . LYS A 1 94 ? -7.760 -11.245 -1.822 1.00 82.94 94 LYS A N 1
ATOM 736 C CA . LYS A 1 94 ? -9.002 -10.722 -2.427 1.00 82.94 94 LYS A CA 1
ATOM 737 C C . LYS A 1 94 ? -9.215 -9.215 -2.223 1.00 82.94 94 LYS A C 1
ATOM 739 O O . LYS A 1 94 ? -9.897 -8.590 -3.027 1.00 82.94 94 LYS A O 1
ATOM 744 N N . ASN A 1 95 ? -8.630 -8.650 -1.167 1.00 84.62 95 ASN A N 1
ATOM 745 C CA . ASN A 1 95 ? -8.708 -7.225 -0.846 1.00 84.62 95 ASN A CA 1
ATOM 746 C C . ASN A 1 95 ? -7.537 -6.444 -1.451 1.00 84.62 95 ASN A C 1
ATOM 748 O O . ASN A 1 95 ? -7.446 -5.239 -1.252 1.00 84.62 95 ASN A O 1
ATOM 752 N N . LEU A 1 96 ? -6.639 -7.114 -2.181 1.00 84.06 96 LEU A N 1
ATOM 753 C CA . LEU A 1 96 ? -5.497 -6.508 -2.848 1.00 84.06 96 LEU A CA 1
ATOM 754 C C . LEU A 1 96 ? -5.731 -6.479 -4.354 1.00 84.06 96 LEU A C 1
ATOM 756 O O . LEU A 1 96 ? -6.073 -7.483 -4.975 1.00 84.06 96 LEU A O 1
ATOM 760 N N . LYS A 1 97 ? -5.484 -5.324 -4.962 1.00 88.06 97 LYS A N 1
ATOM 761 C CA . LYS A 1 97 ? -5.478 -5.155 -6.416 1.00 88.06 97 LYS A CA 1
ATOM 762 C C . LYS A 1 97 ? -4.178 -4.499 -6.826 1.00 88.06 97 LYS A C 1
ATOM 764 O O . LYS A 1 97 ? -3.787 -3.490 -6.250 1.00 88.06 97 LYS A O 1
ATOM 769 N N . ILE A 1 98 ? -3.495 -5.057 -7.817 1.00 87.19 98 ILE A N 1
ATOM 770 C CA . ILE A 1 98 ? -2.314 -4.400 -8.381 1.00 87.19 98 ILE A CA 1
ATOM 771 C C . ILE A 1 98 ? -2.798 -3.130 -9.076 1.00 87.19 98 ILE A C 1
ATOM 773 O O . ILE A 1 98 ? -3.717 -3.191 -9.886 1.00 87.19 98 ILE A O 1
ATOM 777 N N . LYS A 1 99 ? -2.187 -1.988 -8.762 1.00 88.06 99 LYS A N 1
ATOM 778 C CA . LYS A 1 99 ? -2.459 -0.712 -9.431 1.00 88.06 99 LYS A CA 1
ATOM 779 C C . LYS A 1 99 ? -1.393 -0.366 -10.456 1.00 88.06 99 LYS A C 1
ATOM 781 O O . LYS A 1 99 ? -1.692 0.172 -11.521 1.00 88.06 99 LYS A O 1
ATOM 786 N N . GLU A 1 100 ? -0.144 -0.662 -10.123 1.00 88.00 100 GLU A N 1
ATOM 787 C CA . GLU A 1 100 ? 1.019 -0.309 -10.925 1.00 88.00 100 GLU A CA 1
ATOM 788 C C . GLU A 1 100 ? 2.126 -1.342 -10.719 1.00 88.00 100 GLU A C 1
ATOM 790 O O . GLU A 1 100 ? 2.343 -1.783 -9.593 1.00 88.00 100 GLU A O 1
ATOM 795 N N . THR A 1 101 ? 2.857 -1.689 -11.776 1.00 86.12 101 THR A N 1
ATOM 796 C CA . THR A 1 101 ? 4.103 -2.464 -11.687 1.00 86.12 101 THR A CA 1
ATOM 797 C C . THR A 1 101 ? 5.215 -1.710 -12.397 1.00 86.12 101 THR A C 1
ATOM 799 O O . THR A 1 101 ? 5.046 -1.324 -13.555 1.00 86.12 101 THR A O 1
ATOM 802 N N . ARG A 1 102 ? 6.356 -1.542 -11.721 1.00 83.25 102 ARG A N 1
ATOM 803 C CA . ARG A 1 102 ? 7.566 -0.929 -12.279 1.00 83.25 102 ARG A CA 1
ATOM 804 C C . ARG A 1 102 ? 8.621 -1.987 -12.587 1.00 83.25 102 ARG A C 1
ATOM 806 O O . ARG A 1 102 ? 8.942 -2.829 -11.744 1.00 83.25 102 ARG A O 1
ATOM 813 N N . PHE A 1 103 ? 9.150 -1.943 -13.804 1.00 81.06 103 PHE A N 1
ATOM 814 C CA . PHE A 1 103 ? 10.103 -2.922 -14.322 1.00 81.06 103 PHE A CA 1
ATOM 815 C C . PHE A 1 103 ? 11.539 -2.382 -14.320 1.00 81.06 103 PHE A C 1
ATOM 817 O O . PHE A 1 103 ? 11.789 -1.184 -14.181 1.00 81.06 103 PHE A O 1
ATOM 824 N N . GLN A 1 104 ? 12.510 -3.289 -14.462 1.00 77.56 104 GLN A N 1
ATOM 825 C CA . GLN A 1 104 ? 13.935 -2.943 -14.525 1.00 77.56 104 GLN A CA 1
ATOM 826 C C . GLN A 1 104 ? 14.277 -1.997 -15.682 1.00 77.56 104 GLN A C 1
ATOM 828 O O . GLN A 1 104 ? 15.116 -1.120 -15.524 1.00 77.56 104 GLN A O 1
ATOM 833 N N . ASP A 1 105 ? 13.582 -2.135 -16.808 1.00 81.69 105 ASP A N 1
ATOM 834 C CA . ASP A 1 105 ? 13.752 -1.323 -18.018 1.00 81.69 105 ASP A CA 1
ATOM 835 C C . ASP A 1 105 ? 13.069 0.058 -17.947 1.00 81.69 105 ASP A C 1
ATOM 837 O O . ASP A 1 105 ? 13.002 0.771 -18.945 1.00 81.69 105 ASP A O 1
ATOM 841 N N . GLY A 1 106 ? 12.539 0.441 -16.780 1.00 76.81 106 GLY A N 1
ATOM 842 C CA . GLY A 1 106 ? 11.850 1.714 -16.576 1.00 76.81 106 GLY A CA 1
ATOM 843 C C . GLY A 1 106 ? 10.401 1.733 -17.065 1.00 76.81 106 GLY A C 1
ATOM 844 O O . GLY A 1 106 ? 9.714 2.735 -16.859 1.00 76.81 106 GLY A O 1
ATOM 845 N N . ARG A 1 107 ? 9.893 0.643 -17.658 1.00 84.94 107 ARG A N 1
ATOM 846 C CA . ARG A 1 107 ? 8.475 0.556 -18.013 1.00 84.94 107 ARG A CA 1
ATOM 847 C C . ARG A 1 107 ? 7.603 0.543 -16.766 1.00 84.94 107 ARG A C 1
ATOM 849 O O . ARG A 1 107 ? 7.951 -0.030 -15.728 1.00 84.94 107 ARG A O 1
ATOM 856 N N . VAL A 1 108 ? 6.426 1.139 -16.910 1.00 87.44 108 VAL A N 1
ATOM 857 C CA . VAL A 1 108 ? 5.381 1.165 -15.893 1.00 87.44 108 VAL A CA 1
ATOM 858 C C . VAL A 1 108 ? 4.104 0.625 -16.514 1.00 87.44 108 VAL A C 1
ATOM 860 O O . VAL A 1 108 ? 3.577 1.210 -17.458 1.00 87.44 108 VAL A O 1
ATOM 863 N N . ASN A 1 109 ? 3.602 -0.485 -15.977 1.00 89.00 109 ASN A N 1
ATOM 864 C CA . ASN A 1 109 ? 2.291 -1.000 -16.356 1.00 89.00 109 ASN A CA 1
ATOM 865 C C . ASN A 1 109 ? 1.262 -0.536 -15.335 1.00 89.00 109 ASN A C 1
ATOM 867 O O . ASN A 1 109 ? 1.424 -0.783 -14.138 1.00 89.00 109 ASN A O 1
ATOM 871 N N . HIS A 1 110 ? 0.199 0.097 -15.819 1.00 88.81 110 HIS A N 1
ATOM 872 C CA . HIS A 1 110 ? -0.956 0.476 -15.018 1.00 88.81 110 HIS A CA 1
ATOM 873 C C . HIS A 1 110 ? -2.076 -0.541 -15.198 1.00 88.81 110 HIS A C 1
ATOM 875 O O . HIS A 1 110 ? -2.317 -1.022 -16.304 1.00 88.81 110 HIS A O 1
ATOM 881 N N . TYR A 1 111 ? -2.768 -0.835 -14.104 1.00 83.94 111 TYR A N 1
ATOM 882 C CA . TYR A 1 111 ? -3.897 -1.755 -14.077 1.00 83.94 111 TYR A CA 1
ATOM 883 C C . TYR A 1 111 ? -5.143 -1.006 -13.572 1.00 83.94 111 TYR A C 1
ATOM 885 O O . TYR A 1 111 ? -5.045 -0.058 -12.771 1.00 83.94 111 TYR A O 1
ATOM 893 N N . ASN A 1 112 ? -6.304 -1.390 -14.104 1.00 73.69 112 ASN A N 1
ATOM 894 C CA . ASN A 1 112 ? -7.600 -0.789 -13.781 1.00 73.69 112 ASN A CA 1
ATOM 895 C C . ASN A 1 112 ? -8.254 -1.479 -12.589 1.00 73.69 112 ASN A C 1
ATOM 897 O O . ASN A 1 112 ? -8.307 -2.727 -12.588 1.00 73.69 112 ASN A O 1
#

Radius of gyration: 21.15 Å; chains: 1; bounding box: 29×36×81 Å

Foldseek 3Di:
DDDDPDDDDDPPPPDPPPPVPQDPQKWKAKCFPPCLWDGPPLKIAPDPVLNVVPCPDLARIWMKMFRCVPVRVQWDAPDPPSRIIGGNHTGPSVRIDTAWTGHPVRDIDGDD

Sequence (112 aa):
MLNNFVTRLAFSSLLLGTFAQAVPSKLYCVGTKHSSSSCQAGSFWETAAEARKEIRQPHHNSIYTVDTQGIEDIFTQYEPDSKKWSNTRLIPAKNLKIKETRFQDGRVNHYN

Organism: Pyricularia oryzae (strain 70-15 / ATCC MYA-4617 / FGSC 8958) (NCBI:txid242507)

Secondary structure (DSSP, 8-state):
---------------TT----PPPSEEEEEEETT-SSS-TTS-EESSHHHHHHT-SSSSSEEEEEEE-TT-GGGEEEEETTTTEEEESSPPPGGGEEEEEEE-TTS-EEE--

pLDDT: mean 73.53, std 16.34, range [35.09, 91.06]